Protein AF-A0A967T1H0-F1 (afdb_monomer_lite)

Structure (mmCIF, N/CA/C/O backbone):
data_AF-A0A967T1H0-F1
#
_entry.id   AF-A0A967T1H0-F1
#
loop_
_atom_site.group_PDB
_atom_site.id
_atom_site.type_symbol
_atom_site.label_atom_id
_atom_site.label_alt_id
_atom_site.label_comp_id
_atom_site.label_asym_id
_atom_site.label_entity_id
_atom_site.label_seq_id
_atom_site.pdbx_PDB_ins_code
_atom_site.Cartn_x
_atom_site.Cartn_y
_atom_site.Cartn_z
_atom_site.occupancy
_atom_site.B_iso_or_equiv
_atom_site.auth_seq_id
_atom_site.auth_comp_id
_atom_site.auth_asym_id
_atom_site.auth_atom_id
_atom_site.pdbx_PDB_model_num
ATOM 1 N N . GLU A 1 1 ? 0.894 11.784 20.632 1.00 60.56 1 GLU A N 1
ATOM 2 C CA . GLU A 1 1 ? -0.297 11.326 19.886 1.00 60.56 1 GLU A CA 1
ATOM 3 C C . GLU A 1 1 ? -1.410 10.769 20.750 1.00 60.56 1 GLU A C 1
ATOM 5 O O . GLU A 1 1 ? -2.375 11.497 20.904 1.00 60.56 1 GLU A O 1
ATOM 10 N N . LYS A 1 2 ? -1.284 9.592 21.384 1.00 65.69 2 LYS A N 1
ATOM 11 C CA . LYS A 1 2 ? -2.410 8.933 22.091 1.00 65.69 2 LYS A CA 1
ATOM 12 C C . LYS A 1 2 ? -3.260 9.843 22.999 1.00 65.69 2 LYS A C 1
ATOM 14 O O . LYS A 1 2 ? -4.472 9.887 22.854 1.00 65.69 2 LYS A O 1
ATOM 19 N N . ARG A 1 3 ? -2.644 10.655 23.875 1.00 68.25 3 ARG A N 1
ATOM 20 C CA . ARG A 1 3 ? -3.384 11.610 24.742 1.00 68.25 3 ARG A CA 1
ATOM 21 C C . ARG A 1 3 ? -4.079 12.747 23.975 1.00 68.25 3 ARG A C 1
ATOM 23 O O . ARG A 1 3 ? -5.076 13.285 24.442 1.00 68.25 3 ARG A O 1
ATOM 30 N N . PHE A 1 4 ? -3.527 13.154 22.833 1.00 72.75 4 PHE A N 1
ATOM 31 C CA . PHE A 1 4 ? -4.106 14.193 21.978 1.00 72.75 4 PHE A CA 1
ATOM 32 C C . PHE A 1 4 ? -5.302 13.646 21.188 1.00 72.75 4 PHE A C 1
ATOM 34 O O . PHE A 1 4 ? -6.346 14.301 21.137 1.00 72.75 4 PHE A O 1
ATOM 41 N N . GLU A 1 5 ? -5.182 12.431 20.651 1.00 75.38 5 GLU A N 1
ATOM 42 C CA . GLU A 1 5 ? -6.279 11.722 19.983 1.00 75.38 5 GLU A CA 1
ATOM 43 C C . GLU A 1 5 ? -7.431 11.441 20.943 1.00 75.38 5 GLU A C 1
ATOM 45 O O . GLU A 1 5 ? -8.565 11.805 20.647 1.00 75.38 5 GLU A O 1
ATOM 50 N N . GLU A 1 6 ? -7.138 10.925 22.139 1.00 79.12 6 GLU A N 1
ATOM 51 C CA . GLU A 1 6 ? -8.149 10.672 23.168 1.00 79.12 6 GLU A CA 1
ATOM 52 C C . GLU A 1 6 ? -8.910 11.957 23.540 1.00 79.12 6 GLU A C 1
ATOM 54 O O . GLU A 1 6 ? -10.139 11.976 23.611 1.00 79.12 6 GLU A O 1
ATOM 59 N N . SER A 1 7 ? -8.199 13.082 23.689 1.00 82.88 7 SER A N 1
ATOM 60 C CA . SER A 1 7 ? -8.836 14.378 23.957 1.00 82.88 7 SER A CA 1
ATOM 61 C C . SER A 1 7 ? -9.727 14.866 22.808 1.00 82.88 7 SER A C 1
ATOM 63 O O . SER A 1 7 ? -10.702 15.583 23.040 1.00 82.88 7 SER A O 1
ATOM 65 N N . SER A 1 8 ? -9.403 14.486 21.570 1.00 84.25 8 SER A N 1
ATOM 66 C CA . SER A 1 8 ? -10.162 14.856 20.375 1.00 84.25 8 SER A CA 1
ATOM 67 C C . SER A 1 8 ? -11.411 13.988 20.235 1.00 84.25 8 SER A C 1
ATOM 69 O O . SER A 1 8 ? -12.496 14.526 20.016 1.00 84.25 8 SER A O 1
ATOM 71 N N . TYR A 1 9 ? -11.297 12.679 20.474 1.00 83.81 9 TYR A N 1
ATOM 72 C CA . TYR A 1 9 ? -12.444 11.775 20.506 1.00 83.81 9 TYR A CA 1
ATOM 73 C C . TYR A 1 9 ? -13.424 12.118 21.625 1.00 83.81 9 TYR A C 1
ATOM 75 O O . TYR A 1 9 ? -14.624 12.175 21.369 1.00 83.81 9 TYR A O 1
ATOM 83 N N . ARG A 1 10 ? -12.943 12.463 22.829 1.00 86.19 10 ARG A N 1
ATOM 84 C CA . ARG A 1 10 ? -13.818 12.950 23.913 1.00 86.19 10 ARG A CA 1
ATOM 85 C C . ARG A 1 10 ? -14.620 14.186 23.498 1.00 86.19 10 ARG A C 1
ATOM 87 O O . ARG A 1 10 ? -15.807 14.265 23.785 1.00 86.19 10 ARG A O 1
ATOM 94 N N . LYS A 1 11 ? -14.016 15.135 22.770 1.00 87.25 11 LYS A N 1
ATOM 95 C CA . LYS A 1 11 ? -14.748 16.307 22.247 1.00 87.25 11 LYS A CA 1
ATOM 96 C C . LYS A 1 11 ? -15.847 15.907 21.262 1.00 87.25 11 LYS A C 1
ATOM 98 O O . LYS A 1 11 ? -16.929 16.478 21.323 1.00 87.25 11 LYS A O 1
ATOM 103 N N . ILE A 1 12 ? -15.582 14.945 20.377 1.00 86.56 12 ILE A N 1
ATOM 104 C CA . ILE A 1 12 ? -16.569 14.448 19.407 1.00 86.56 12 ILE A CA 1
ATOM 105 C C . ILE A 1 12 ? -17.714 13.725 20.127 1.00 86.56 12 ILE A C 1
ATOM 107 O O . ILE A 1 12 ? -18.877 14.007 19.848 1.00 86.56 12 ILE A O 1
ATOM 111 N N . LEU A 1 13 ? -17.399 12.849 21.084 1.00 86.75 13 LEU A N 1
ATOM 112 C CA . LEU A 1 13 ? -18.394 12.126 21.879 1.00 86.75 13 LEU A CA 1
ATOM 113 C C . LEU A 1 13 ? -19.293 13.086 22.665 1.00 86.75 13 LEU A C 1
ATOM 115 O O . LEU A 1 13 ? -20.508 12.938 22.609 1.00 86.75 13 LEU A O 1
ATOM 119 N N . ASN A 1 14 ? -18.729 14.134 23.270 1.00 86.69 14 ASN A N 1
ATOM 120 C CA . ASN A 1 14 ? -19.510 15.174 23.948 1.00 86.69 14 ASN A CA 1
ATOM 121 C C . ASN A 1 14 ? -20.469 15.904 22.991 1.00 86.69 14 ASN A C 1
ATOM 123 O O . ASN A 1 14 ? -21.571 16.285 23.376 1.00 86.69 14 ASN A O 1
ATOM 127 N N . V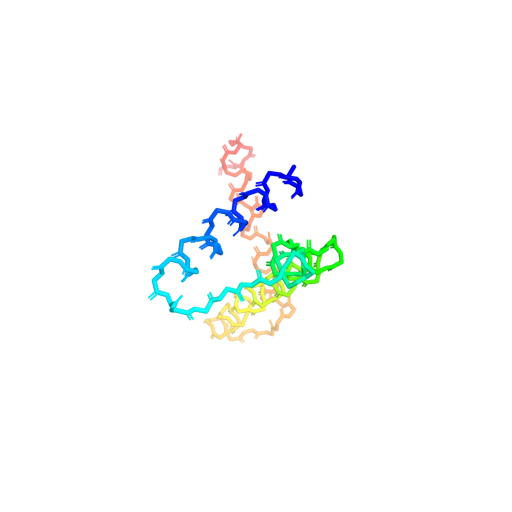AL A 1 15 ? -20.078 16.139 21.733 1.00 87.50 15 VAL A N 1
ATOM 128 C CA . VAL A 1 15 ? -20.991 16.730 20.737 1.00 87.50 15 VAL A CA 1
ATOM 129 C C . VAL A 1 15 ? -22.123 15.757 20.399 1.00 87.50 15 VAL A C 1
ATOM 131 O O . VAL A 1 15 ? -23.266 16.185 20.276 1.00 87.50 15 VAL A O 1
ATOM 134 N N . ILE A 1 16 ? -21.834 14.457 20.301 1.00 86.25 16 ILE A N 1
ATOM 135 C CA . ILE A 1 16 ? -22.846 13.421 20.058 1.00 86.25 16 ILE A CA 1
ATOM 136 C C . ILE A 1 16 ? -23.831 13.330 21.232 1.00 86.25 16 ILE A C 1
ATOM 138 O O . ILE A 1 16 ? -25.030 13.295 20.979 1.00 86.25 16 ILE A O 1
ATOM 142 N N . GLU A 1 17 ? -23.375 13.386 22.486 1.00 87.56 17 GLU A N 1
ATOM 143 C CA . GLU A 1 17 ? -24.252 13.436 23.675 1.00 87.56 17 GLU A CA 1
ATOM 144 C C . GLU A 1 17 ? -25.174 14.655 23.708 1.00 87.56 17 GLU A C 1
ATOM 146 O O . GLU A 1 17 ? -26.261 14.599 24.266 1.00 87.56 17 GLU A O 1
ATOM 151 N N . ASN A 1 18 ? -24.747 15.783 23.138 1.00 85.56 18 ASN A N 1
ATOM 152 C CA . ASN A 1 18 ? -25.598 16.970 23.068 1.00 85.56 18 ASN A CA 1
ATOM 153 C C . ASN A 1 18 ? -26.682 16.851 21.984 1.00 85.56 18 ASN A C 1
ATOM 155 O O . ASN A 1 18 ? -27.673 17.576 22.029 1.00 85.56 18 ASN A O 1
ATOM 159 N N . ILE A 1 19 ? -26.477 15.992 20.981 1.00 88.19 19 ILE A N 1
ATOM 160 C CA . ILE A 1 19 ? -27.378 15.834 19.830 1.00 88.19 19 ILE A CA 1
ATOM 161 C C . ILE A 1 19 ? -28.298 14.623 20.010 1.00 88.19 19 ILE A C 1
ATOM 163 O O . ILE A 1 19 ? -29.473 14.676 19.652 1.00 88.19 19 ILE A O 1
ATOM 167 N N . SER A 1 20 ? -27.771 13.518 20.531 1.00 80.38 20 SER A N 1
ATOM 168 C CA . SER A 1 20 ? -28.556 12.366 20.954 1.00 80.38 20 SER A CA 1
ATOM 169 C C . SER A 1 20 ? -28.891 12.552 22.424 1.00 80.38 20 SER A C 1
ATOM 171 O O . SER A 1 20 ? -27.957 12.734 23.185 1.00 80.38 20 SER A O 1
ATOM 173 N N . ASP A 1 21 ? -30.157 12.458 22.842 1.00 81.50 21 ASP A N 1
ATOM 174 C CA . ASP A 1 21 ? -30.611 12.490 24.255 1.00 81.50 21 ASP A CA 1
ATOM 175 C C . ASP A 1 21 ? -30.084 11.298 25.101 1.00 81.50 21 ASP A C 1
ATOM 177 O O . ASP A 1 21 ? -30.782 10.691 25.916 1.00 81.50 21 ASP A O 1
ATOM 181 N N . ARG A 1 22 ? -28.840 10.889 24.872 1.00 84.62 22 ARG A N 1
ATOM 182 C CA . ARG A 1 22 ? -28.158 9.760 25.467 1.00 84.62 22 ARG A CA 1
ATOM 183 C C . ARG A 1 22 ? -26.825 10.255 26.015 1.00 84.62 22 ARG A C 1
ATOM 185 O O . ARG A 1 22 ? -26.024 10.832 25.292 1.00 84.62 22 ARG A O 1
ATOM 192 N N . THR A 1 23 ? -26.597 9.978 27.290 1.00 83.69 23 THR A N 1
ATOM 193 C CA . THR A 1 23 ? -25.346 10.270 27.995 1.00 83.69 23 THR A CA 1
ATOM 194 C C . THR A 1 23 ? -24.489 9.011 28.068 1.00 83.69 23 THR A C 1
ATOM 196 O O . THR A 1 23 ? -25.007 7.940 28.402 1.00 83.69 23 THR A O 1
ATOM 199 N N . PHE A 1 24 ? -23.195 9.129 27.800 1.00 83.81 24 PHE A N 1
ATOM 200 C CA . PHE A 1 24 ? -22.193 8.103 28.046 1.00 83.81 24 PHE A CA 1
ATOM 201 C C . PHE A 1 24 ? -21.670 8.228 29.480 1.00 83.81 24 PHE A C 1
ATOM 203 O O . PHE A 1 24 ? -21.442 9.311 30.016 1.00 83.81 24 PHE A O 1
ATOM 210 N N . SER A 1 25 ? -21.461 7.093 30.134 1.00 86.00 25 SER A N 1
ATOM 211 C CA . SER A 1 25 ? -20.699 7.047 31.382 1.00 86.00 25 SER A CA 1
ATOM 212 C C . SER A 1 25 ? -19.207 7.302 31.124 1.00 86.00 25 SER A C 1
ATOM 214 O O . SER A 1 25 ? -18.710 7.053 30.029 1.00 86.00 25 SER A O 1
ATOM 216 N N . GLU A 1 26 ? -18.443 7.714 32.142 1.00 83.06 26 GLU A N 1
ATOM 217 C CA . GLU A 1 26 ? -16.976 7.862 32.019 1.00 83.06 26 GLU A CA 1
ATOM 218 C C . GLU A 1 26 ? -16.273 6.566 31.584 1.00 83.06 26 GLU A C 1
ATOM 220 O O . GLU A 1 26 ? -15.257 6.612 30.894 1.00 83.06 26 GLU A O 1
ATOM 225 N N . ALA A 1 27 ? -16.823 5.401 31.941 1.00 81.31 27 ALA A N 1
ATOM 226 C CA . ALA A 1 27 ? -16.303 4.113 31.493 1.00 81.31 27 ALA A CA 1
ATOM 227 C C . ALA A 1 27 ? -16.528 3.900 29.985 1.00 81.31 27 ALA A C 1
ATOM 229 O O . ALA A 1 27 ? -15.608 3.488 29.281 1.00 81.31 27 ALA A O 1
ATOM 230 N N . GLU A 1 28 ? -17.721 4.225 29.476 1.00 79.44 28 GLU A N 1
ATOM 231 C CA . GLU A 1 28 ? -18.020 4.179 28.039 1.00 79.44 28 GLU A CA 1
ATOM 232 C C . GLU A 1 28 ? -17.199 5.218 27.271 1.00 79.44 28 GLU A C 1
ATOM 234 O O . GLU A 1 28 ? -16.616 4.889 26.244 1.00 79.44 28 GLU A O 1
ATOM 239 N N . MET A 1 29 ? -17.079 6.441 27.795 1.00 80.69 29 MET A N 1
ATOM 240 C CA . MET A 1 29 ? -16.223 7.479 27.220 1.00 80.69 29 MET A CA 1
ATOM 241 C C . MET A 1 29 ? -14.758 7.051 27.171 1.00 80.69 29 MET A C 1
ATOM 243 O O . MET A 1 29 ? -14.096 7.306 26.173 1.00 80.69 29 MET A O 1
ATOM 247 N N . GLY A 1 30 ? -14.246 6.398 28.216 1.00 79.00 30 GLY A N 1
ATOM 248 C CA . GLY A 1 30 ? -12.876 5.889 28.244 1.00 79.00 30 GLY A CA 1
ATOM 249 C C . GLY A 1 30 ? -12.619 4.861 27.145 1.00 79.00 30 GLY A C 1
ATOM 250 O O . GLY A 1 30 ? -11.633 4.977 26.430 1.00 79.00 30 GLY A O 1
ATOM 251 N N . VAL A 1 31 ? -13.535 3.908 26.960 1.00 79.50 31 VAL A N 1
ATOM 252 C CA . VAL A 1 31 ? -13.419 2.882 25.910 1.00 79.50 31 VAL A CA 1
ATOM 253 C C . VAL A 1 31 ? -13.586 3.479 24.511 1.00 79.50 31 VAL A C 1
ATOM 255 O O . VAL A 1 31 ? -12.838 3.129 23.607 1.00 79.50 31 VAL A O 1
ATOM 258 N N . LEU A 1 32 ? -14.549 4.383 24.321 1.00 76.62 32 LEU A N 1
ATOM 259 C CA . LEU A 1 32 ? -14.852 4.980 23.015 1.00 76.62 32 LEU A CA 1
ATOM 260 C C . LEU A 1 32 ? -13.830 6.037 22.587 1.00 76.62 32 LEU A C 1
ATOM 262 O O . LEU A 1 32 ? -13.622 6.237 21.393 1.00 76.62 32 LEU A O 1
ATOM 266 N N . ALA A 1 33 ? -13.226 6.746 23.543 1.00 80.19 33 ALA A N 1
ATOM 267 C CA . ALA A 1 33 ? -12.211 7.751 23.257 1.00 80.19 33 ALA A CA 1
ATOM 268 C C . ALA A 1 33 ? -10.803 7.173 23.141 1.00 80.19 33 ALA A C 1
ATOM 270 O O . ALA A 1 33 ? -9.913 7.848 22.618 1.00 80.19 33 ALA A O 1
ATOM 271 N N . GLN A 1 34 ? -10.584 5.952 23.630 1.00 75.25 34 GLN A N 1
ATOM 272 C CA . GLN A 1 34 ? -9.323 5.263 23.444 1.00 75.25 34 GLN A CA 1
ATOM 273 C C . GLN A 1 34 ? -9.145 4.961 21.953 1.00 75.25 34 GLN A C 1
ATOM 275 O O . GLN A 1 34 ? -9.860 4.152 21.368 1.00 75.25 34 GLN A O 1
ATOM 280 N N . GLY A 1 35 ? -8.196 5.663 21.331 1.00 68.12 35 GLY A N 1
ATOM 281 C CA . GLY A 1 35 ? -7.773 5.380 19.964 1.00 68.12 35 GLY A CA 1
ATOM 282 C C . GLY A 1 35 ? -7.159 3.982 19.835 1.00 68.12 35 GLY A C 1
ATOM 283 O O . GLY A 1 35 ? -6.885 3.312 20.833 1.00 68.12 35 GLY A O 1
ATOM 284 N N . ALA A 1 36 ? -6.923 3.570 18.590 1.00 69.38 36 ALA A N 1
ATOM 285 C CA . ALA A 1 36 ? -6.287 2.303 18.241 1.00 69.38 36 ALA A CA 1
ATOM 286 C C . ALA A 1 36 ? -4.978 2.081 19.028 1.00 69.38 36 ALA A C 1
ATOM 288 O O . ALA A 1 36 ? -4.182 3.010 19.221 1.00 69.38 36 ALA A O 1
ATOM 289 N N . ASP A 1 37 ? -4.749 0.854 19.506 1.00 79.88 37 ASP A N 1
ATOM 290 C CA . ASP A 1 37 ? -3.480 0.527 20.151 1.00 79.88 37 ASP A CA 1
ATOM 291 C C . ASP A 1 37 ? -2.350 0.411 19.110 1.00 79.88 37 ASP A C 1
ATOM 293 O O . ASP A 1 37 ? -2.601 0.350 17.909 1.00 79.88 37 ASP A O 1
ATOM 297 N N . GLU A 1 38 ? -1.086 0.362 19.546 1.00 79.12 38 GLU A N 1
ATOM 298 C CA . GLU A 1 38 ? 0.059 0.201 18.632 1.00 79.12 38 GLU A CA 1
ATOM 299 C C . GLU A 1 38 ? -0.118 -1.029 17.738 1.00 79.12 38 GLU A C 1
ATOM 301 O O . GLU A 1 38 ? 0.125 -0.964 16.537 1.00 79.12 38 GLU A O 1
ATOM 306 N N . LYS A 1 39 ? -0.622 -2.127 18.309 1.00 84.06 39 LYS A N 1
ATOM 307 C CA . LYS A 1 39 ? -0.933 -3.341 17.560 1.00 84.06 39 LYS A CA 1
ATOM 308 C C . LYS A 1 39 ? -1.961 -3.084 16.453 1.00 84.06 39 LYS A C 1
ATOM 310 O O . LYS A 1 39 ? -1.744 -3.513 15.328 1.00 84.06 39 LYS A O 1
ATOM 315 N N . ASP A 1 40 ? -3.046 -2.381 16.760 1.00 85.62 40 ASP A N 1
ATOM 316 C CA . ASP A 1 40 ? -4.111 -2.102 15.793 1.00 85.62 40 ASP A CA 1
ATOM 317 C C . ASP A 1 40 ? -3.614 -1.180 14.671 1.00 85.62 40 ASP A C 1
ATOM 319 O O . ASP A 1 40 ? -3.959 -1.364 13.505 1.00 85.62 40 ASP A O 1
ATOM 323 N N . LEU A 1 41 ? -2.756 -0.213 15.008 1.00 86.69 41 LEU A N 1
ATOM 324 C CA . LEU A 1 41 ? -2.120 0.673 14.034 1.00 86.69 41 LEU A CA 1
ATOM 325 C C . LEU A 1 41 ? -1.154 -0.084 13.117 1.00 86.69 41 LEU A C 1
ATOM 327 O O . LEU A 1 41 ? -1.162 0.134 11.907 1.00 86.69 41 LEU A O 1
ATOM 331 N N . VAL A 1 42 ? -0.338 -0.981 13.676 1.00 90.00 42 VAL A N 1
ATOM 332 C CA . VAL A 1 42 ? 0.588 -1.823 12.905 1.00 90.00 42 VAL A CA 1
ATOM 333 C C . VAL A 1 42 ? -0.180 -2.765 11.981 1.00 90.00 42 VAL A C 1
ATOM 335 O O . VAL A 1 42 ? 0.150 -2.852 10.799 1.00 90.00 42 VAL A O 1
ATOM 338 N N . ASP A 1 43 ? -1.214 -3.432 12.496 1.00 93.50 43 ASP A N 1
ATOM 339 C CA . ASP A 1 43 ? -2.034 -4.364 11.721 1.00 93.50 43 ASP A CA 1
ATOM 340 C C . ASP A 1 43 ? -2.758 -3.631 10.576 1.00 93.50 43 ASP A C 1
ATOM 342 O O . ASP A 1 43 ? -2.711 -4.083 9.431 1.00 93.50 43 ASP A O 1
ATOM 346 N N . SER A 1 44 ? -3.336 -2.456 10.852 1.00 92.31 44 SER A N 1
ATOM 347 C CA . SER A 1 44 ? -4.002 -1.608 9.852 1.00 92.31 44 SER A CA 1
ATOM 348 C C . SER A 1 44 ? -3.033 -1.092 8.780 1.00 92.31 44 SER A C 1
ATOM 350 O O . SER A 1 44 ? -3.297 -1.204 7.582 1.00 92.31 44 SER A O 1
ATOM 352 N N . GLY A 1 45 ? -1.858 -0.595 9.184 1.00 94.94 45 GLY A N 1
ATOM 353 C CA . GLY A 1 45 ? -0.843 -0.115 8.242 1.00 94.94 45 GLY A CA 1
ATOM 354 C C . GLY A 1 45 ? -0.282 -1.230 7.352 1.00 94.94 45 GLY A C 1
ATOM 355 O O . GLY A 1 45 ? -0.007 -1.010 6.166 1.00 94.94 45 GLY A O 1
ATOM 356 N N . LEU A 1 46 ? -0.140 -2.443 7.898 1.00 97.44 46 LEU A N 1
ATOM 357 C CA . LEU A 1 46 ? 0.246 -3.621 7.127 1.00 97.44 46 LEU A CA 1
ATOM 358 C C . LEU A 1 46 ? -0.844 -4.004 6.123 1.00 97.44 46 LEU A C 1
ATOM 360 O O . LEU A 1 46 ? -0.529 -4.234 4.955 1.00 97.44 46 LEU A O 1
ATOM 364 N N . GLU A 1 47 ? -2.103 -4.062 6.556 1.00 97.69 47 GLU A N 1
ATOM 365 C CA . GLU A 1 47 ? -3.241 -4.377 5.691 1.00 97.69 47 GLU A CA 1
ATOM 366 C C . GLU A 1 47 ? -3.317 -3.409 4.504 1.00 97.69 47 GLU A C 1
ATOM 368 O O . GLU A 1 47 ? -3.315 -3.847 3.350 1.00 97.69 47 GLU A O 1
ATOM 373 N N . GLU A 1 48 ? -3.279 -2.103 4.769 1.00 97.56 48 GLU A N 1
ATOM 374 C CA . GLU A 1 48 ? -3.312 -1.073 3.731 1.00 97.56 48 GLU A CA 1
ATOM 375 C C . GLU A 1 48 ? -2.145 -1.226 2.743 1.00 97.56 48 GLU A C 1
ATOM 377 O O . GLU A 1 48 ? -2.347 -1.261 1.523 1.00 97.56 48 GLU A O 1
ATOM 382 N N . THR A 1 49 ? -0.919 -1.379 3.255 1.00 98.19 49 THR A N 1
ATOM 383 C CA . THR A 1 49 ? 0.281 -1.527 2.418 1.00 98.19 49 THR A CA 1
ATOM 384 C C . THR A 1 49 ? 0.188 -2.764 1.526 1.00 98.19 49 THR A C 1
ATOM 386 O O . THR A 1 49 ? 0.531 -2.704 0.340 1.00 98.19 49 THR A O 1
ATOM 389 N N . MET A 1 50 ? -0.289 -3.885 2.069 1.00 98.38 50 MET A N 1
ATOM 390 C CA . MET A 1 50 ? -0.396 -5.148 1.341 1.00 98.38 50 MET A CA 1
ATOM 391 C C . MET A 1 50 ? -1.495 -5.108 0.277 1.00 98.38 50 MET A C 1
ATOM 393 O O . MET A 1 50 ? -1.256 -5.557 -0.846 1.00 98.38 50 MET A O 1
ATOM 397 N N . ILE A 1 51 ? -2.662 -4.535 0.590 1.00 98.38 51 ILE A N 1
ATOM 398 C CA . ILE A 1 51 ? -3.768 -4.370 -0.366 1.00 98.38 51 ILE A CA 1
ATOM 399 C C . ILE A 1 51 ? -3.323 -3.488 -1.533 1.00 98.38 51 ILE A C 1
ATOM 401 O O . ILE A 1 51 ? -3.458 -3.880 -2.695 1.00 98.38 51 ILE A O 1
ATOM 405 N N . ASN A 1 52 ? -2.745 -2.324 -1.233 1.00 98.25 52 ASN A N 1
ATOM 406 C CA . ASN A 1 52 ? -2.309 -1.374 -2.253 1.00 98.25 52 ASN A CA 1
ATOM 407 C C . ASN A 1 52 ? -1.206 -1.966 -3.136 1.00 98.25 52 ASN A C 1
ATOM 409 O O . ASN A 1 52 ? -1.299 -1.901 -4.364 1.00 98.25 52 ASN A O 1
ATOM 413 N N . SER A 1 53 ? -0.211 -2.617 -2.525 1.00 98.06 53 SER A N 1
ATOM 414 C CA . SER A 1 53 ? 0.874 -3.271 -3.263 1.00 98.06 53 SER A CA 1
ATOM 415 C C . SER A 1 53 ? 0.341 -4.377 -4.171 1.00 98.06 53 SER A C 1
ATOM 417 O O . SER A 1 53 ? 0.697 -4.432 -5.344 1.00 98.06 53 SER A O 1
ATOM 419 N N . TYR A 1 54 ? -0.543 -5.249 -3.677 1.00 98.44 54 TYR A N 1
ATOM 420 C CA . TYR A 1 54 ? -1.103 -6.321 -4.500 1.00 98.44 54 TYR A CA 1
ATOM 421 C C . TYR A 1 54 ? -1.917 -5.783 -5.680 1.00 98.44 54 TYR A C 1
ATOM 423 O O . TYR A 1 54 ? -1.776 -6.293 -6.793 1.00 98.44 54 TYR A O 1
ATOM 431 N N . ASN A 1 55 ? -2.739 -4.754 -5.458 1.00 98.62 55 ASN A N 1
ATOM 432 C CA . ASN A 1 55 ? -3.521 -4.136 -6.524 1.00 98.62 55 ASN A CA 1
ATOM 433 C C . ASN A 1 55 ? -2.610 -3.566 -7.620 1.00 98.62 55 ASN A C 1
ATOM 435 O O . ASN A 1 55 ? -2.821 -3.879 -8.788 1.00 98.62 55 ASN A O 1
ATOM 439 N N . GLU A 1 56 ? -1.551 -2.837 -7.252 1.00 98.31 56 GLU A N 1
ATOM 440 C CA . GLU A 1 56 ? -0.539 -2.342 -8.197 1.00 98.31 56 GLU A CA 1
ATOM 441 C C . GLU A 1 56 ? 0.070 -3.486 -9.026 1.00 98.31 56 GLU A C 1
ATOM 443 O O . GLU A 1 56 ? 0.099 -3.428 -10.257 1.00 98.31 56 GLU A O 1
ATOM 448 N N . LEU A 1 57 ? 0.509 -4.565 -8.367 1.00 98.50 57 LEU A N 1
ATOM 449 C CA . LEU A 1 57 ? 1.106 -5.709 -9.060 1.00 98.50 57 LEU A CA 1
ATOM 450 C C . L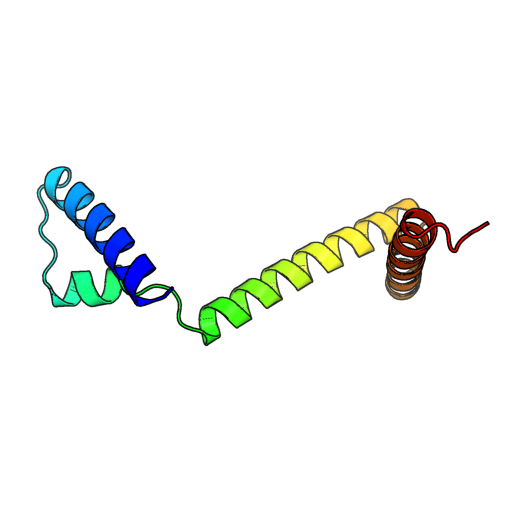EU A 1 57 ? 0.111 -6.423 -9.973 1.00 98.50 57 LEU A C 1
ATOM 452 O O . LEU A 1 57 ? 0.481 -6.877 -11.054 1.00 98.50 57 LEU A O 1
ATOM 456 N N . ASN A 1 58 ? -1.144 -6.554 -9.548 1.00 98.56 58 ASN A N 1
ATOM 457 C CA . ASN A 1 58 ? -2.174 -7.226 -10.324 1.00 98.56 58 ASN A CA 1
ATOM 458 C C . ASN A 1 58 ? -2.571 -6.423 -11.568 1.00 98.56 58 ASN A C 1
ATOM 460 O O . ASN A 1 58 ? -2.850 -7.035 -12.599 1.00 98.56 58 ASN A O 1
ATOM 464 N N . GLU A 1 59 ? -2.567 -5.092 -11.500 1.00 98.56 59 GLU A N 1
ATOM 465 C CA . GLU A 1 59 ? -2.787 -4.245 -12.674 1.00 98.56 59 GLU A CA 1
ATOM 466 C C . GLU A 1 59 ? -1.625 -4.362 -13.667 1.00 98.56 59 GLU A C 1
ATOM 468 O O . GLU A 1 59 ? -1.864 -4.718 -14.820 1.00 98.56 59 GLU A O 1
ATOM 473 N N . LEU A 1 60 ? -0.370 -4.243 -13.213 1.00 98.50 60 LEU A N 1
ATOM 474 C CA . LEU A 1 60 ? 0.812 -4.456 -14.068 1.00 98.50 60 LEU A CA 1
ATOM 475 C C . LEU A 1 60 ? 0.833 -5.855 -14.699 1.00 98.50 60 LEU A C 1
ATOM 477 O O . LEU A 1 60 ? 1.179 -6.032 -15.868 1.00 98.50 60 LEU A O 1
ATOM 481 N N . ARG A 1 61 ? 0.434 -6.871 -13.925 1.00 98.50 61 ARG A N 1
ATOM 482 C CA . ARG A 1 61 ? 0.306 -8.251 -14.396 1.00 98.50 61 ARG A CA 1
ATOM 483 C C . ARG A 1 61 ? -0.666 -8.353 -15.570 1.00 98.50 61 ARG A C 1
ATOM 485 O O . ARG A 1 61 ? -0.346 -9.007 -16.560 1.00 98.50 61 ARG A O 1
ATOM 492 N N . LYS A 1 62 ? -1.852 -7.745 -15.445 1.00 98.50 62 LYS A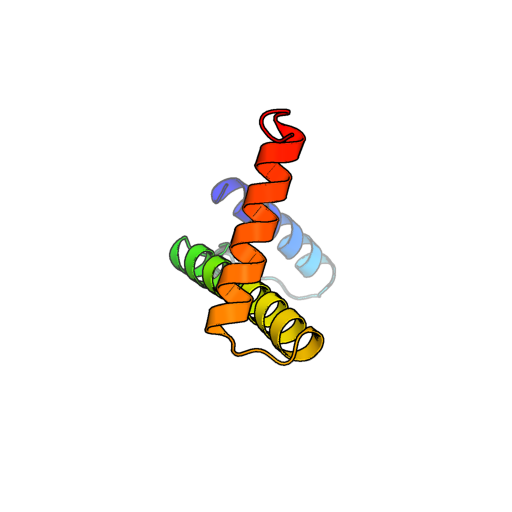 N 1
ATOM 493 C CA . LYS A 1 62 ? -2.891 -7.755 -16.488 1.00 98.50 62 LYS A CA 1
ATOM 494 C C . LYS A 1 62 ? -2.463 -6.944 -17.706 1.00 98.50 62 LYS A C 1
ATOM 496 O O . LYS A 1 62 ? -2.647 -7.418 -18.821 1.00 98.50 62 LYS A O 1
ATOM 501 N N . GLU A 1 63 ? -1.892 -5.762 -17.486 1.00 98.44 63 GLU A N 1
ATOM 502 C CA . GLU A 1 63 ? -1.442 -4.847 -18.537 1.00 98.44 63 GLU A CA 1
ATOM 503 C C . GLU A 1 63 ? -0.391 -5.498 -19.441 1.00 98.44 63 GLU A C 1
ATOM 505 O O . GLU A 1 63 ? -0.499 -5.445 -20.665 1.00 98.44 63 GLU A O 1
ATOM 510 N N . HIS A 1 64 ? 0.598 -6.164 -18.843 1.00 97.56 64 HIS A N 1
ATOM 511 C CA . HIS A 1 64 ? 1.719 -6.744 -19.582 1.00 97.56 64 HIS A CA 1
ATOM 512 C C . HIS A 1 64 ? 1.576 -8.243 -19.875 1.00 97.56 64 HIS A C 1
ATOM 514 O O . HIS A 1 64 ? 2.431 -8.812 -20.552 1.00 97.56 64 HIS A O 1
ATOM 520 N N . GLY A 1 65 ? 0.526 -8.905 -19.375 1.00 98.12 65 GLY A N 1
ATOM 521 C CA . GLY A 1 65 ? 0.320 -10.345 -19.563 1.00 98.12 65 GLY A CA 1
ATOM 522 C C . GLY A 1 65 ? 1.414 -11.217 -18.930 1.00 98.12 65 GLY A C 1
ATOM 523 O O . GLY A 1 65 ? 1.760 -12.265 -19.473 1.00 98.12 65 GLY A O 1
ATOM 524 N N . ILE A 1 66 ? 1.983 -10.779 -17.804 1.00 98.38 66 ILE A N 1
ATOM 525 C CA . ILE A 1 66 ? 3.111 -11.428 -17.108 1.00 98.38 66 ILE A CA 1
ATOM 526 C C . ILE A 1 66 ? 2.654 -12.155 -15.834 1.00 98.38 66 ILE A C 1
ATOM 528 O O . ILE A 1 66 ? 1.476 -12.137 -15.491 1.00 98.38 66 ILE A O 1
ATOM 532 N N . ASP A 1 67 ? 3.563 -12.822 -15.114 1.00 98.31 67 ASP A N 1
ATOM 533 C CA . ASP A 1 67 ? 3.268 -13.354 -13.776 1.00 98.31 67 ASP A CA 1
ATOM 534 C C . ASP A 1 67 ? 3.454 -12.291 -12.671 1.00 98.31 67 ASP A C 1
ATOM 536 O O . ASP A 1 67 ? 4.056 -11.235 -12.879 1.00 98.31 67 ASP A O 1
ATOM 540 N N . LEU A 1 68 ? 2.931 -12.561 -11.467 1.00 98.31 68 LEU A N 1
ATOM 541 C CA . LEU A 1 68 ? 3.025 -11.625 -10.334 1.00 98.31 68 LEU A CA 1
ATOM 542 C C . LEU A 1 68 ? 4.470 -11.360 -9.891 1.00 98.31 68 LEU A C 1
ATOM 544 O O . LEU A 1 68 ? 4.772 -10.267 -9.419 1.00 98.31 68 LEU A O 1
ATOM 548 N N . ARG A 1 69 ? 5.370 -12.341 -10.040 1.00 98.50 69 ARG A N 1
ATOM 549 C CA . ARG A 1 69 ? 6.785 -12.178 -9.683 1.00 98.50 69 ARG A CA 1
ATOM 550 C C . ARG A 1 69 ? 7.439 -11.146 -10.600 1.00 98.50 69 ARG A C 1
ATOM 552 O O . ARG A 1 69 ? 8.140 -10.260 -10.127 1.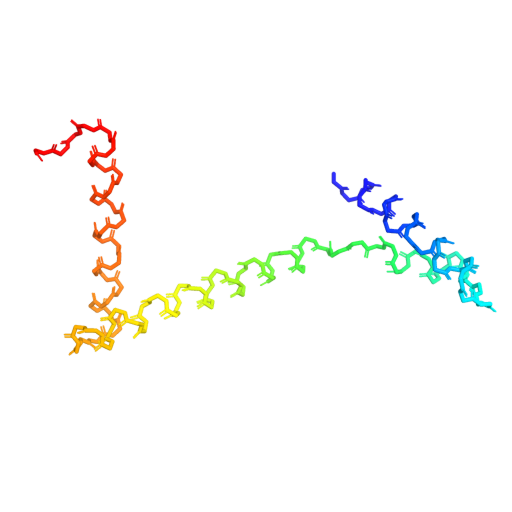00 98.50 69 ARG A O 1
ATOM 559 N N . THR A 1 70 ? 7.186 -11.244 -11.896 1.00 98.44 70 THR A N 1
ATOM 560 C CA . THR A 1 70 ? 7.710 -10.346 -12.925 1.00 98.44 70 THR A CA 1
ATOM 561 C C . THR A 1 70 ? 7.098 -8.956 -12.786 1.00 98.44 70 THR A C 1
ATOM 563 O O . THR A 1 70 ? 7.824 -7.968 -12.854 1.00 98.44 70 THR A O 1
ATOM 566 N N . ALA A 1 71 ? 5.796 -8.863 -12.489 1.00 98.62 71 ALA A N 1
ATOM 567 C CA . ALA A 1 71 ? 5.141 -7.593 -12.172 1.00 98.62 71 ALA A CA 1
ATOM 568 C C . ALA A 1 71 ? 5.763 -6.910 -10.938 1.00 98.62 71 ALA A C 1
ATOM 570 O O . ALA A 1 71 ? 5.969 -5.698 -10.947 1.00 98.62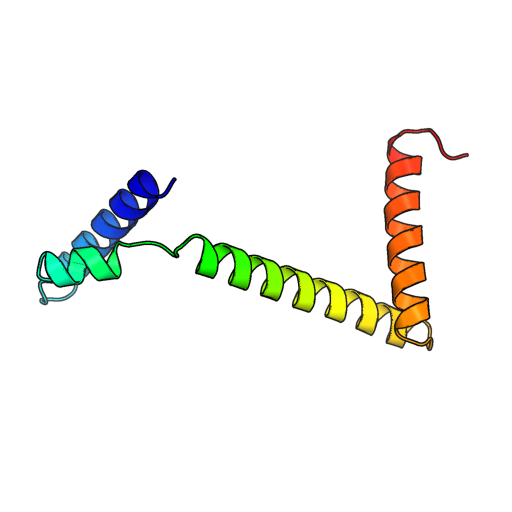 71 ALA A O 1
ATOM 571 N N . ALA A 1 72 ? 6.134 -7.682 -9.907 1.00 98.56 72 ALA A N 1
ATOM 572 C CA . ALA A 1 72 ? 6.839 -7.161 -8.733 1.00 98.56 72 ALA A CA 1
ATOM 573 C C . ALA A 1 72 ? 8.204 -6.563 -9.089 1.00 98.56 72 ALA A C 1
ATOM 575 O O . ALA A 1 72 ? 8.526 -5.458 -8.650 1.00 98.56 72 ALA A O 1
ATOM 576 N N . PHE A 1 73 ? 8.988 -7.254 -9.922 1.00 98.50 73 PHE A N 1
ATOM 577 C CA . PHE A 1 73 ? 10.259 -6.719 -10.412 1.00 98.50 73 PHE A CA 1
ATOM 578 C C . PHE A 1 73 ? 10.068 -5.463 -11.266 1.00 98.50 73 PHE A C 1
ATOM 580 O O . PHE A 1 73 ? 10.811 -4.502 -11.083 1.00 98.50 73 PHE A O 1
ATOM 587 N N . LEU A 1 74 ? 9.064 -5.436 -12.147 1.00 98.25 74 LEU A N 1
ATOM 588 C CA . LEU A 1 74 ? 8.736 -4.261 -12.955 1.00 98.25 74 LEU A CA 1
ATOM 589 C C . LEU A 1 74 ? 8.407 -3.043 -12.077 1.00 98.25 74 LEU A C 1
ATOM 591 O O . LEU A 1 74 ? 9.003 -1.983 -12.259 1.00 98.25 74 LEU A O 1
ATOM 595 N N . SER A 1 75 ? 7.519 -3.207 -11.089 1.00 98.12 75 SER A N 1
ATOM 596 C CA . SER A 1 75 ? 7.188 -2.153 -10.116 1.00 98.12 75 SER A CA 1
ATOM 597 C C . SER A 1 75 ? 8.440 -1.648 -9.389 1.00 98.12 75 SER A C 1
ATOM 599 O O . SER A 1 75 ? 8.683 -0.440 -9.332 1.00 98.12 75 SER A O 1
ATOM 601 N N . ALA A 1 76 ? 9.278 -2.560 -8.884 1.00 98.12 76 ALA A N 1
ATOM 602 C CA . ALA A 1 76 ? 10.495 -2.207 -8.158 1.00 98.12 76 ALA A CA 1
ATOM 603 C C . ALA A 1 76 ? 11.492 -1.424 -9.028 1.00 98.12 76 ALA A C 1
ATOM 605 O O . ALA A 1 76 ? 11.999 -0.387 -8.598 1.00 98.12 76 ALA A O 1
ATOM 606 N N . ILE A 1 77 ? 11.743 -1.883 -10.257 1.00 97.38 77 ILE A N 1
ATOM 607 C CA . ILE A 1 77 ? 12.655 -1.220 -11.200 1.00 97.38 77 ILE A CA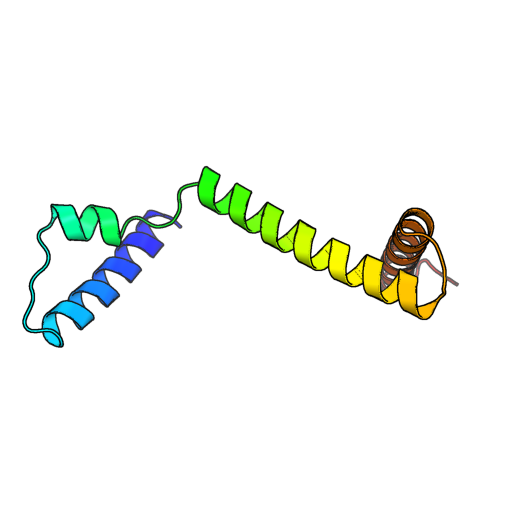 1
ATOM 608 C C . ILE A 1 77 ? 12.145 0.181 -11.541 1.00 97.38 77 ILE A C 1
ATOM 610 O O . ILE A 1 77 ? 12.923 1.131 -11.487 1.00 97.38 77 ILE A O 1
ATOM 614 N N . ASN A 1 78 ? 10.848 0.332 -11.825 1.00 96.12 78 ASN A N 1
ATOM 615 C CA . ASN A 1 78 ? 10.253 1.633 -12.135 1.00 96.12 78 ASN A CA 1
ATOM 616 C C . ASN A 1 78 ? 10.397 2.615 -10.966 1.00 96.12 78 ASN A C 1
ATOM 618 O O . ASN A 1 78 ? 10.833 3.749 -11.163 1.00 96.12 78 ASN A O 1
ATOM 622 N N . LYS A 1 79 ? 10.094 2.175 -9.737 1.00 96.25 79 LYS A N 1
ATOM 623 C CA . LYS A 1 79 ? 10.227 3.002 -8.526 1.00 96.25 79 LYS A CA 1
ATOM 624 C C . LYS A 1 79 ? 11.672 3.452 -8.300 1.00 96.25 79 LYS A C 1
ATOM 626 O O . LYS A 1 79 ? 11.913 4.633 -8.062 1.00 96.25 79 LYS A O 1
ATOM 631 N N . VAL A 1 80 ? 12.637 2.540 -8.426 1.00 95.69 80 VAL A N 1
ATOM 632 C CA . VAL A 1 80 ? 14.066 2.874 -8.313 1.00 95.69 80 VAL A CA 1
ATOM 633 C C . VAL A 1 80 ? 14.488 3.836 -9.426 1.00 95.69 80 VAL A C 1
ATOM 635 O O . VAL A 1 80 ? 15.127 4.845 -9.141 1.00 95.69 80 VAL A O 1
ATOM 638 N N . GLY A 1 81 ? 14.086 3.584 -10.673 1.00 95.19 81 GLY A N 1
ATOM 639 C CA . GLY A 1 81 ? 14.402 4.444 -11.815 1.00 95.19 81 GLY A CA 1
ATOM 640 C C . GLY A 1 81 ? 13.911 5.882 -11.636 1.00 95.19 81 GLY A C 1
ATOM 641 O O . GLY A 1 81 ? 14.660 6.820 -11.900 1.00 95.19 81 GLY A O 1
ATOM 642 N N . ILE A 1 82 ? 12.697 6.068 -11.104 1.00 94.75 82 ILE A N 1
ATOM 643 C CA . ILE A 1 82 ? 12.149 7.397 -10.788 1.00 94.75 82 ILE A CA 1
ATOM 644 C C . ILE A 1 82 ? 13.040 8.134 -9.783 1.00 94.75 82 ILE A C 1
ATOM 646 O O . ILE A 1 82 ? 13.359 9.301 -10.004 1.00 94.75 82 ILE A O 1
ATOM 650 N N . ILE A 1 83 ? 13.476 7.464 -8.712 1.00 94.81 83 ILE A N 1
ATOM 651 C CA . ILE A 1 83 ? 14.335 8.069 -7.683 1.00 94.81 83 ILE A CA 1
ATOM 652 C C . ILE A 1 83 ? 15.688 8.470 -8.284 1.00 94.81 83 ILE A C 1
ATOM 654 O O . ILE A 1 83 ? 16.143 9.595 -8.092 1.00 94.81 83 ILE A O 1
ATOM 658 N N . TYR A 1 84 ? 16.310 7.585 -9.066 1.00 94.25 84 TYR A N 1
ATOM 659 C CA . TYR A 1 84 ? 17.585 7.880 -9.727 1.00 94.25 84 TYR A CA 1
ATOM 660 C C . TYR A 1 84 ? 17.478 9.063 -10.703 1.00 94.25 84 TYR A C 1
ATOM 662 O O . TYR A 1 84 ? 18.376 9.908 -10.735 1.00 94.25 84 TYR A O 1
ATOM 670 N N . ASN A 1 85 ? 16.374 9.159 -11.451 1.00 91.88 85 ASN A N 1
ATOM 671 C CA . ASN A 1 85 ? 16.095 10.281 -12.349 1.00 91.88 85 ASN A CA 1
ATOM 672 C C . ASN A 1 85 ? 15.903 11.598 -11.573 1.00 91.88 85 ASN A C 1
ATOM 674 O O . ASN A 1 85 ? 16.496 12.617 -11.913 1.00 91.88 85 ASN A O 1
ATOM 678 N N . GLN A 1 86 ? 15.140 11.575 -10.475 1.00 92.56 86 GLN A N 1
ATOM 679 C CA . GLN A 1 86 ? 14.937 12.745 -9.610 1.00 92.56 86 GLN A CA 1
ATOM 680 C C . GLN A 1 86 ? 16.233 13.243 -8.959 1.00 92.56 86 GLN A C 1
ATOM 682 O O . GLN A 1 86 ? 16.387 14.441 -8.732 1.00 92.56 86 GLN A O 1
ATOM 687 N N . MET A 1 87 ? 17.171 12.340 -8.671 1.00 91.62 87 MET A N 1
ATOM 688 C CA . MET A 1 87 ? 18.482 12.686 -8.118 1.00 91.62 87 MET A CA 1
ATOM 689 C C . MET A 1 87 ? 19.481 13.180 -9.179 1.00 91.62 87 MET A C 1
ATOM 691 O O . MET A 1 87 ? 20.579 13.596 -8.816 1.00 91.62 87 MET A O 1
ATOM 695 N N . GLY A 1 88 ? 19.139 13.124 -10.473 1.00 87.38 88 GLY A N 1
ATOM 696 C CA . GLY A 1 88 ? 20.053 13.468 -11.570 1.00 87.38 88 GLY A CA 1
ATOM 697 C C . GLY A 1 88 ? 21.238 12.505 -11.707 1.00 87.38 88 GLY A C 1
ATOM 698 O O . GLY A 1 88 ? 22.266 12.867 -12.271 1.00 87.38 88 GLY A O 1
ATOM 699 N N . ILE A 1 89 ? 21.117 11.296 -11.144 1.00 80.25 89 ILE A N 1
ATOM 700 C CA . ILE A 1 89 ? 22.156 10.251 -11.164 1.00 80.25 89 ILE A CA 1
ATOM 701 C C . ILE A 1 89 ? 21.979 9.337 -12.392 1.00 80.25 89 ILE A C 1
ATOM 703 O O . ILE A 1 89 ? 22.891 8.594 -12.752 1.00 80.25 89 ILE A O 1
ATOM 707 N N . PHE A 1 90 ? 20.821 9.398 -13.054 1.00 67.56 90 PHE A N 1
ATOM 708 C CA . PHE A 1 90 ? 20.514 8.605 -14.243 1.00 67.56 90 PHE A CA 1
ATOM 709 C C . PHE A 1 90 ? 20.758 9.401 -15.541 1.00 67.56 90 PHE A C 1
ATOM 711 O O . PHE A 1 90 ? 20.511 10.608 -15.531 1.00 67.56 90 PHE A O 1
ATOM 718 N N . PRO A 1 91 ? 21.258 8.757 -16.619 1.00 60.22 91 PRO A N 1
ATOM 719 C CA . PRO A 1 91 ? 21.479 9.388 -17.924 1.00 60.22 91 PRO A CA 1
ATOM 720 C C . PRO A 1 91 ? 20.220 10.000 -18.545 1.00 60.22 91 PRO A C 1
ATOM 722 O O . PRO A 1 91 ? 19.107 9.506 -18.251 1.00 60.22 91 PRO A O 1
#

Sequence (91 aa):
EKRFEESSYRKILNVIENISDRTFSEAEMGVLAQGADEKDLVDSGLEETMINSYNELNELRKEHGIDLRTAAFLSAINKVGIIYNQMGIFP

Radius of gyration: 22.54 Å; chains: 1; bounding box: 53×30×52 Å

Foldseek 3Di:
DQVVQLVVQLVVVVVVVVVPVDDDDPVRSVVRSGDDDPVRVVVVVVVVVVVVLQVQLVVQCVVVVHDSVVSNVVVVVVVVVVVCVVVVVDD

Secondary structure (DSSP, 8-state):
-HHHHHHHHHHHHHHHHHHSS-PPPHHHHHHHH-PPPHHHHHHHHHHHHHHHHHHHHHHHHHHHT--HHHHHHHHHHHHHHHHHHHTT---

pLDDT: mean 88.6, std 9.98, range [60.22, 98.62]